Protein AF-X0VVP0-F1 (afdb_monomer_lite)

Organism: NCBI:txid412755

Secondary structure (DSSP, 8-state):
-HHHHTTT-S-EEEEESSSSTTHHHHHHHH-S-EEEEE-TTSSPPPHHHHHHHHHHHHGGG-

Structure (mmCIF, N/CA/C/O backbone):
data_AF-X0VVP0-F1
#
_entry.id   AF-X0VVP0-F1
#
loop_
_atom_site.group_PDB
_atom_site.id
_atom_site.type_symbol
_atom_site.label_atom_id
_atom_site.label_alt_id
_atom_site.label_comp_id
_atom_site.label_asym_id
_atom_site.label_entity_id
_atom_site.label_seq_id
_atom_site.pdbx_PDB_ins_code
_atom_site.Cartn_x
_atom_site.Cartn_y
_atom_site.Cartn_z
_atom_site.occupancy
_atom_site.B_iso_or_equiv
_atom_site.auth_seq_id
_atom_site.auth_comp_id
_atom_site.auth_asym_id
_atom_site.auth_atom_id
_atom_site.pdbx_PDB_model_num
ATOM 1 N N . LEU A 1 1 ? -13.623 11.831 4.050 1.00 88.81 1 LEU A N 1
ATOM 2 C CA . LEU A 1 1 ? -13.457 10.661 3.151 1.00 88.81 1 LEU A CA 1
ATOM 3 C C . LEU A 1 1 ? -12.350 9.674 3.555 1.00 88.81 1 LEU A C 1
ATOM 5 O O . LEU A 1 1 ? -12.708 8.661 4.121 1.00 88.81 1 LEU A O 1
ATOM 9 N N . LEU A 1 2 ? -11.041 9.888 3.304 1.00 92.94 2 LEU A N 1
ATOM 10 C CA . LEU A 1 2 ? -10.018 8.848 3.605 1.00 92.94 2 LEU A CA 1
ATOM 11 C C . LEU A 1 2 ? -9.970 8.442 5.090 1.00 92.94 2 LEU A C 1
ATOM 13 O O . LEU A 1 2 ? -9.838 7.262 5.400 1.00 92.94 2 LEU A O 1
ATOM 17 N N . ARG A 1 3 ? -10.121 9.414 6.002 1.00 93.69 3 ARG A N 1
ATOM 18 C CA . ARG A 1 3 ? -10.216 9.153 7.448 1.00 93.69 3 ARG A CA 1
ATOM 19 C C . ARG A 1 3 ? -11.443 8.307 7.791 1.00 93.69 3 ARG A C 1
ATOM 21 O O . ARG A 1 3 ? -11.290 7.295 8.452 1.00 93.69 3 ARG A O 1
ATOM 28 N N . GLU A 1 4 ? -12.619 8.664 7.280 1.00 94.88 4 GLU A N 1
ATOM 29 C CA . GLU A 1 4 ? -13.844 7.868 7.477 1.00 94.88 4 GLU A CA 1
ATOM 30 C C . GLU A 1 4 ? -13.698 6.455 6.892 1.00 94.88 4 GLU A C 1
ATOM 32 O O . GLU A 1 4 ? -14.021 5.472 7.544 1.00 94.88 4 GLU A O 1
ATOM 37 N N . LEU A 1 5 ? -13.136 6.323 5.684 1.00 94.75 5 LEU A N 1
ATOM 38 C CA . LEU A 1 5 ? -12.942 5.018 5.049 1.00 94.75 5 LEU A CA 1
ATOM 39 C C . LEU A 1 5 ? -12.035 4.114 5.895 1.00 94.75 5 LEU A C 1
ATOM 41 O O . LEU A 1 5 ? -12.303 2.919 6.014 1.00 94.75 5 LEU A O 1
ATOM 45 N N . SER A 1 6 ? -11.015 4.691 6.540 1.00 95.06 6 SER A N 1
ATOM 46 C CA . SER A 1 6 ? -10.078 3.974 7.416 1.00 95.06 6 SER A CA 1
ATOM 47 C C . SER A 1 6 ? -10.727 3.326 8.645 1.00 95.06 6 SER A C 1
ATOM 49 O O . SER A 1 6 ? -10.130 2.448 9.272 1.00 95.06 6 SER A O 1
ATOM 51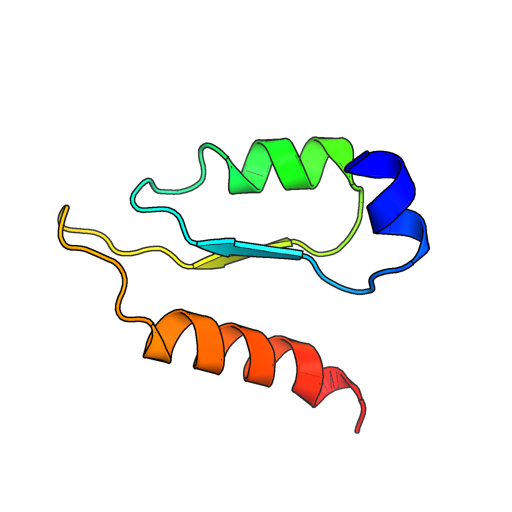 N N . GLU A 1 7 ? -11.956 3.715 8.986 1.00 94.31 7 GLU A N 1
ATOM 52 C CA . GLU A 1 7 ? -12.734 3.084 10.054 1.00 94.31 7 GLU A CA 1
ATOM 53 C C . GLU A 1 7 ? -13.316 1.733 9.614 1.00 94.31 7 GLU A C 1
ATOM 55 O O . GLU A 1 7 ? -13.562 0.869 10.451 1.00 94.31 7 GLU A O 1
ATOM 60 N N . THR A 1 8 ? -13.486 1.531 8.305 1.00 94.50 8 THR A N 1
ATOM 61 C CA . THR A 1 8 ? -14.191 0.375 7.721 1.00 94.50 8 THR A CA 1
ATOM 62 C C . THR A 1 8 ? -13.291 -0.588 6.952 1.00 94.50 8 THR A C 1
ATOM 64 O O . THR A 1 8 ? -13.698 -1.715 6.678 1.00 94.50 8 THR A O 1
ATOM 67 N N . VAL A 1 9 ? -12.072 -0.168 6.604 1.00 93.25 9 VAL A N 1
ATOM 68 C CA . VAL A 1 9 ? -11.114 -0.990 5.856 1.00 93.25 9 VAL A CA 1
ATOM 69 C C . VAL A 1 9 ? -9.900 -1.333 6.710 1.00 93.25 9 VAL A C 1
ATOM 71 O O . VAL A 1 9 ? -9.424 -0.528 7.510 1.00 93.25 9 VAL A O 1
ATOM 74 N N . GLU A 1 10 ? -9.378 -2.542 6.523 1.00 92.75 10 GLU A N 1
ATOM 75 C CA . GLU A 1 10 ? -8.219 -3.033 7.276 1.00 92.75 10 GLU A CA 1
ATOM 76 C C . GLU A 1 10 ? -6.895 -2.521 6.696 1.00 92.75 10 GLU A C 1
ATOM 78 O O . GLU A 1 10 ? -5.968 -2.232 7.447 1.00 92.75 10 GLU A O 1
ATOM 83 N N . HIS A 1 11 ? -6.816 -2.393 5.368 1.00 95.31 11 HIS A N 1
ATOM 84 C CA . HIS A 1 11 ? -5.601 -2.049 4.631 1.00 95.31 11 HIS A CA 1
ATOM 85 C C . HIS A 1 11 ? -5.917 -1.092 3.479 1.00 95.31 11 HIS A C 1
ATOM 87 O O . HIS A 1 11 ? -6.970 -1.192 2.848 1.00 95.31 11 HIS A O 1
ATOM 93 N N . PHE A 1 12 ? -4.968 -0.212 3.163 1.00 96.44 12 PHE A N 1
ATOM 94 C CA . PHE A 1 12 ? -4.975 0.588 1.939 1.00 96.44 12 PHE A CA 1
ATOM 95 C C . PHE A 1 12 ? -3.891 0.091 0.987 1.00 96.44 12 PHE A C 1
ATOM 97 O O . PHE A 1 12 ? -2.775 -0.210 1.408 1.00 96.44 12 PHE A O 1
ATOM 104 N N . ILE A 1 13 ? -4.202 0.053 -0.307 1.00 96.69 13 ILE A N 1
ATOM 105 C CA . ILE A 1 13 ? -3.238 -0.260 -1.365 1.00 96.69 13 ILE A CA 1
ATOM 106 C C . ILE A 1 13 ? -3.156 0.950 -2.283 1.00 96.69 13 ILE A C 1
ATOM 108 O O . ILE A 1 13 ? -4.177 1.413 -2.791 1.00 96.69 13 ILE A O 1
ATOM 112 N N . VAL A 1 14 ? -1.947 1.472 -2.471 1.00 96.56 14 VAL A N 1
ATOM 113 C CA . VAL A 1 14 ? -1.705 2.705 -3.226 1.00 96.56 14 VAL A CA 1
ATOM 114 C C . VAL A 1 14 ? -0.745 2.402 -4.375 1.00 96.56 14 VAL A C 1
ATOM 116 O O . VAL A 1 14 ? 0.469 2.375 -4.164 1.00 96.56 14 VAL A O 1
ATOM 119 N N . PRO A 1 15 ? -1.261 2.137 -5.587 1.00 94.62 15 PRO A N 1
ATOM 120 C CA . PRO A 1 15 ? -0.427 2.053 -6.773 1.00 94.62 15 PRO A CA 1
ATOM 121 C C . PRO A 1 15 ? 0.025 3.448 -7.201 1.00 94.62 15 PRO A C 1
ATOM 123 O O . PRO A 1 15 ? -0.794 4.332 -7.449 1.00 94.62 15 PRO A O 1
ATOM 126 N N . GLU A 1 16 ? 1.335 3.645 -7.308 1.00 92.44 16 GLU A N 1
ATOM 127 C CA . GLU A 1 16 ? 1.922 4.908 -7.749 1.00 92.44 16 GLU A CA 1
ATOM 128 C C . GLU A 1 16 ? 3.234 4.702 -8.513 1.00 92.44 16 GLU A C 1
ATOM 130 O O . GLU A 1 16 ? 4.080 3.889 -8.146 1.00 92.44 16 GLU A O 1
ATOM 135 N N . LEU A 1 17 ? 3.415 5.468 -9.594 1.00 90.19 17 LEU A N 1
ATOM 136 C CA . LEU A 1 17 ? 4.656 5.450 -10.381 1.00 90.19 17 LEU A CA 1
ATOM 137 C C . LEU A 1 17 ? 5.838 6.024 -9.595 1.00 90.19 17 LEU A C 1
ATOM 139 O O . LEU A 1 17 ? 6.986 5.639 -9.803 1.00 90.19 17 LEU A O 1
ATOM 143 N N . ASN A 1 18 ? 5.541 6.948 -8.686 1.00 87.75 18 ASN A N 1
ATOM 144 C CA . ASN A 1 18 ? 6.524 7.569 -7.821 1.00 87.75 18 ASN A CA 1
ATOM 145 C C . ASN A 1 18 ? 6.815 6.689 -6.601 1.00 87.75 18 ASN A C 1
ATOM 147 O O . ASN A 1 18 ? 5.986 5.897 -6.155 1.00 87.75 18 ASN A O 1
ATOM 151 N N . LEU A 1 19 ? 8.001 6.861 -6.026 1.00 85.69 19 LEU A N 1
ATOM 152 C CA . LEU A 1 19 ? 8.446 6.099 -4.862 1.00 85.69 19 LEU A CA 1
ATOM 153 C C . LEU A 1 19 ? 7.986 6.767 -3.559 1.00 85.69 19 LEU A C 1
ATOM 155 O O . LEU A 1 19 ? 8.802 7.321 -2.825 1.00 85.69 19 LEU A O 1
ATOM 159 N N . GLY A 1 20 ? 6.684 6.732 -3.269 1.00 86.81 20 GLY A N 1
ATOM 160 C CA . GLY A 1 20 ? 6.184 7.044 -1.927 1.00 86.81 20 GLY A CA 1
ATOM 161 C C . GLY A 1 20 ? 5.434 8.365 -1.760 1.00 86.81 20 GLY A C 1
ATOM 162 O O . GLY A 1 20 ? 5.068 8.699 -0.639 1.00 86.81 20 GLY A O 1
ATOM 163 N N . GLN A 1 21 ? 5.223 9.149 -2.818 1.00 90.62 21 GLN A N 1
ATOM 164 C CA . GLN A 1 21 ? 4.693 10.510 -2.667 1.00 90.62 21 GLN A CA 1
ATOM 165 C C . GLN A 1 21 ? 3.255 10.537 -2.144 1.00 90.62 21 GLN A C 1
ATOM 167 O O . GLN A 1 21 ? 2.947 11.338 -1.269 1.00 90.62 21 GLN A O 1
ATOM 172 N N . ILE A 1 22 ? 2.374 9.685 -2.665 1.00 94.69 22 ILE A N 1
ATOM 173 C CA . ILE A 1 22 ? 0.972 9.638 -2.242 1.00 94.69 22 ILE A CA 1
ATOM 174 C C . ILE A 1 22 ? 0.788 8.606 -1.138 1.00 94.69 22 ILE A C 1
ATOM 176 O O . ILE A 1 22 ? 0.057 8.870 -0.186 1.00 94.69 22 ILE A O 1
ATOM 180 N N . SER A 1 23 ? 1.460 7.454 -1.214 1.00 95.25 23 SER A N 1
ATOM 181 C CA . SER A 1 23 ? 1.303 6.402 -0.199 1.00 95.25 23 SER A CA 1
ATOM 182 C C . SER A 1 23 ? 1.671 6.879 1.212 1.00 95.25 23 SER A C 1
ATOM 184 O O . SER A 1 23 ? 0.926 6.592 2.150 1.00 95.25 23 SER A O 1
ATOM 186 N N . GLN A 1 24 ? 2.723 7.690 1.365 1.00 94.50 24 GLN A N 1
AT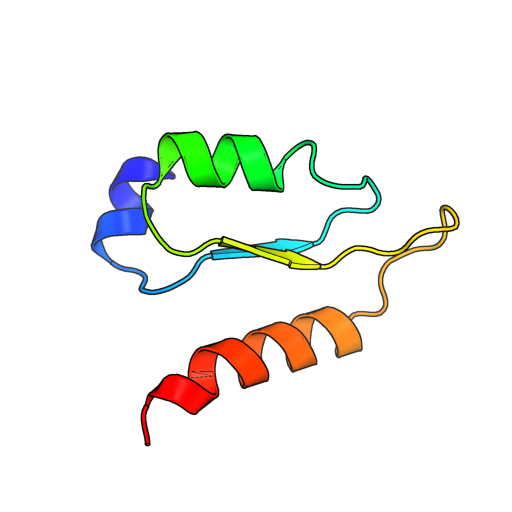OM 187 C CA . GLN A 1 24 ? 3.110 8.256 2.665 1.00 94.50 24 GLN A CA 1
ATOM 188 C C . GLN A 1 24 ? 2.104 9.295 3.187 1.00 94.50 24 GLN A C 1
ATOM 190 O O . GLN A 1 24 ? 1.849 9.370 4.390 1.00 94.50 24 GLN A O 1
ATOM 195 N N . GLU A 1 25 ? 1.486 10.083 2.304 1.00 95.81 25 GLU A N 1
ATOM 196 C CA . GLU A 1 25 ? 0.448 11.041 2.702 1.00 95.81 25 GLU A CA 1
ATOM 197 C C . GLU A 1 25 ? -0.846 10.327 3.106 1.00 95.81 25 GLU A C 1
ATOM 199 O O . GLU A 1 25 ? -1.480 10.696 4.098 1.00 95.81 25 GLU A O 1
ATOM 204 N N . VAL A 1 26 ? -1.207 9.253 2.397 1.00 96.25 26 VAL A N 1
ATOM 205 C CA . VAL A 1 26 ? -2.314 8.376 2.795 1.00 96.25 26 VAL A CA 1
ATOM 206 C C . VAL A 1 26 ? -2.030 7.786 4.174 1.00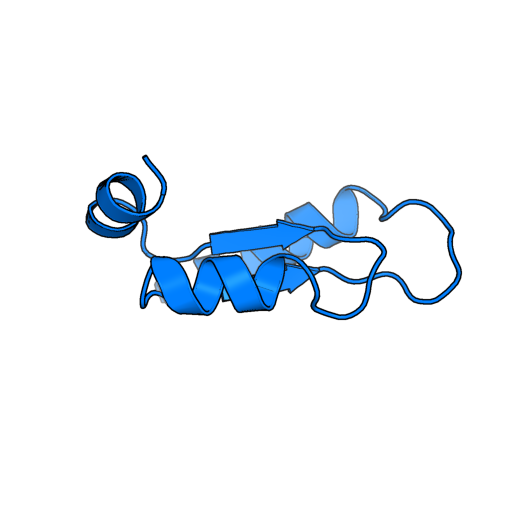 96.25 26 VAL A C 1
ATOM 208 O O . VAL A 1 26 ? -2.883 7.899 5.053 1.00 96.25 26 VAL A O 1
ATOM 211 N N . GLU A 1 27 ? -0.829 7.251 4.407 1.00 95.19 27 GLU A N 1
ATOM 212 C CA . GLU A 1 27 ? -0.420 6.672 5.694 1.00 95.19 27 GLU A CA 1
ATOM 213 C C . GL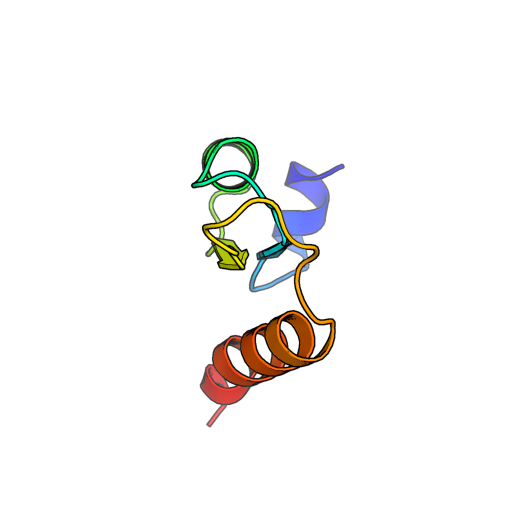U A 1 27 ? -0.551 7.672 6.855 1.00 95.19 27 GLU A C 1
ATOM 215 O O . GLU A 1 27 ? -1.167 7.360 7.882 1.00 95.19 27 GLU A O 1
ATOM 220 N N . ARG A 1 28 ? -0.086 8.914 6.661 1.00 93.94 28 ARG A N 1
ATOM 221 C CA . ARG A 1 28 ? -0.227 10.008 7.641 1.00 93.94 28 ARG A CA 1
ATOM 222 C C . ARG A 1 28 ? -1.685 10.320 7.987 1.00 93.94 28 ARG A C 1
ATOM 224 O O . ARG A 1 28 ? -1.986 10.706 9.121 1.00 93.94 28 ARG A O 1
ATOM 231 N N . VAL A 1 29 ? -2.596 10.185 7.024 1.00 95.56 29 VAL A N 1
ATOM 232 C CA . VAL A 1 29 ? -4.018 10.513 7.198 1.00 95.56 29 VAL A CA 1
ATOM 233 C C . VAL A 1 29 ? -4.794 9.371 7.854 1.00 95.56 29 VAL A C 1
ATOM 235 O O . VAL A 1 29 ? -5.598 9.640 8.751 1.00 95.56 29 VAL A O 1
ATOM 238 N N . VAL A 1 30 ? -4.583 8.126 7.422 1.00 95.06 30 VAL A N 1
ATOM 239 C CA . VAL A 1 30 ? -5.485 7.003 7.741 1.00 95.06 30 VAL A CA 1
ATOM 240 C C . VAL A 1 30 ? -5.096 6.216 8.990 1.00 95.06 30 VAL A C 1
ATOM 242 O O . VAL A 1 30 ? -5.957 5.554 9.556 1.00 95.06 30 VAL A O 1
ATOM 245 N N . ARG A 1 31 ? -3.832 6.273 9.448 1.00 88.19 31 ARG A N 1
ATOM 246 C CA . ARG A 1 31 ? -3.330 5.479 10.599 1.00 88.19 31 ARG A CA 1
ATOM 247 C C . AR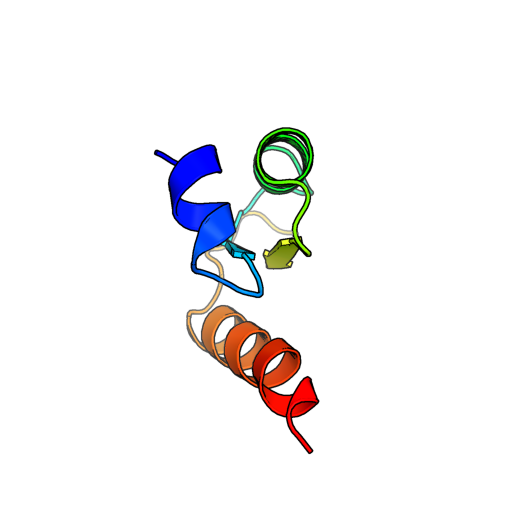G A 1 31 ? -3.699 3.981 10.532 1.00 88.19 31 ARG A C 1
ATOM 249 O O . ARG A 1 31 ? -3.864 3.318 11.554 1.00 88.19 31 ARG A O 1
ATOM 256 N N . ARG A 1 32 ? -3.830 3.453 9.317 1.00 94.19 32 ARG A N 1
ATOM 257 C CA . ARG A 1 32 ? -4.014 2.036 8.978 1.00 94.19 32 ARG A CA 1
ATOM 258 C C . ARG A 1 32 ? -2.819 1.586 8.143 1.00 94.19 32 ARG A C 1
ATOM 260 O O . ARG A 1 32 ? -2.186 2.446 7.531 1.00 94.19 32 ARG A O 1
ATOM 267 N N . PRO A 1 33 ? -2.523 0.279 8.076 1.00 95.31 33 PRO A N 1
ATOM 268 C CA . PRO A 1 33 ? -1.497 -0.231 7.179 1.00 95.31 33 PRO A CA 1
ATOM 269 C C . PRO A 1 33 ? -1.730 0.230 5.734 1.00 95.31 33 PRO A C 1
ATOM 271 O O . PRO A 1 33 ? -2.814 0.038 5.172 1.00 95.31 33 PRO A O 1
ATOM 274 N N . VAL A 1 34 ? -0.701 0.829 5.136 1.00 96.50 34 VAL A N 1
ATOM 275 C CA . VAL A 1 34 ? -0.695 1.248 3.732 1.00 96.50 34 VAL A CA 1
ATOM 276 C C . VAL A 1 34 ? 0.388 0.473 2.998 1.00 96.50 34 VAL A C 1
ATOM 278 O O . VAL A 1 34 ? 1.547 0.468 3.404 1.00 96.50 34 VAL A O 1
ATOM 281 N N . LYS A 1 35 ? 0.016 -0.182 1.899 1.00 95.81 35 LYS A N 1
ATOM 282 C CA . LYS A 1 35 ? 0.947 -0.871 1.006 1.00 95.81 35 LYS A CA 1
ATOM 283 C C . LYS A 1 35 ? 1.080 -0.093 -0.299 1.00 95.81 35 LYS A C 1
ATOM 285 O O . LYS A 1 35 ? 0.135 -0.020 -1.085 1.00 95.81 35 LYS A O 1
ATOM 290 N N . GLY A 1 36 ? 2.260 0.471 -0.536 1.00 94.94 36 GLY A N 1
ATOM 291 C CA . GLY A 1 36 ? 2.615 1.057 -1.825 1.00 94.94 36 GLY A CA 1
ATOM 292 C C . GLY A 1 36 ? 2.891 -0.022 -2.874 1.00 94.94 36 GLY A C 1
ATOM 293 O O . GLY A 1 36 ? 3.559 -1.018 -2.587 1.00 94.94 36 GLY A O 1
ATOM 294 N N . VAL A 1 37 ? 2.380 0.169 -4.092 1.00 95.06 37 VAL A N 1
ATOM 295 C CA . VAL A 1 37 ? 2.748 -0.635 -5.269 1.00 95.06 37 VAL A CA 1
ATOM 296 C C . VAL A 1 37 ? 3.491 0.281 -6.229 1.00 95.06 37 VAL A C 1
ATOM 298 O O . VAL A 1 37 ? 2.890 1.160 -6.843 1.00 95.06 37 VAL A O 1
ATOM 301 N N . HIS A 1 38 ? 4.802 0.079 -6.332 1.00 91.50 38 HIS A N 1
ATOM 302 C CA . HIS A 1 38 ? 5.695 0.961 -7.076 1.00 91.50 38 HIS A CA 1
ATOM 303 C C . HIS A 1 38 ? 6.243 0.291 -8.335 1.00 91.50 38 HIS A C 1
ATOM 305 O O . HIS A 1 38 ? 6.456 -0.924 -8.370 1.00 91.50 38 HIS A O 1
ATOM 311 N N . HIS A 1 39 ? 6.549 1.100 -9.348 1.00 86.25 39 HIS A N 1
ATOM 312 C CA . HIS A 1 39 ? 7.273 0.655 -10.534 1.00 86.25 39 HIS A CA 1
ATOM 313 C C . HIS A 1 39 ? 8.371 1.658 -10.901 1.00 86.25 39 HIS A C 1
ATOM 315 O O . HIS A 1 39 ? 8.119 2.692 -11.518 1.00 86.25 39 HIS A O 1
ATOM 321 N N . ALA A 1 40 ? 9.607 1.352 -10.505 1.00 73.25 40 ALA A N 1
ATOM 322 C CA . ALA A 1 40 ? 10.761 2.168 -10.861 1.00 73.25 40 ALA A CA 1
ATOM 323 C C . ALA A 1 40 ? 11.068 2.000 -12.358 1.00 73.25 40 ALA A C 1
ATOM 325 O O . ALA A 1 40 ? 11.323 0.888 -12.814 1.00 73.25 40 ALA A O 1
ATOM 326 N N . GLY A 1 41 ? 11.038 3.101 -13.113 1.00 79.25 41 GLY A N 1
ATOM 327 C CA . GLY A 1 41 ? 11.344 3.096 -14.551 1.00 79.25 41 GLY A CA 1
ATOM 328 C C . GLY A 1 41 ? 10.398 3.919 -15.425 1.00 79.25 41 GLY A C 1
ATOM 329 O O . GLY A 1 41 ? 10.605 3.989 -16.630 1.00 79.25 41 GLY A O 1
ATOM 330 N N . GLY A 1 42 ? 9.364 4.543 -14.849 1.00 78.62 42 GLY A N 1
ATOM 331 C CA . GLY A 1 42 ? 8.445 5.426 -15.582 1.00 78.62 42 GLY A CA 1
ATOM 332 C C . GLY A 1 42 ? 7.429 4.703 -16.474 1.00 78.62 42 GLY A C 1
ATOM 333 O O . GLY A 1 42 ? 6.554 5.350 -17.043 1.00 78.62 42 GLY A O 1
ATOM 334 N N . ALA A 1 43 ? 7.506 3.374 -16.573 1.00 86.31 43 ALA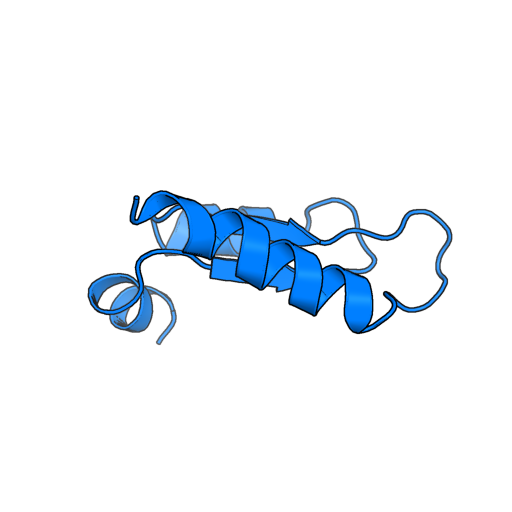 A N 1
ATOM 335 C CA . ALA A 1 43 ? 6.480 2.564 -17.213 1.00 86.31 43 ALA A CA 1
ATOM 336 C C . ALA A 1 43 ? 5.261 2.381 -16.295 1.00 86.31 43 ALA A C 1
ATOM 338 O O . ALA A 1 43 ? 5.354 2.463 -15.070 1.00 86.31 43 ALA A O 1
ATOM 339 N N . MET A 1 44 ? 4.103 2.130 -16.906 1.00 91.19 44 MET A N 1
ATOM 340 C CA . MET A 1 44 ? 2.851 1.903 -16.190 1.00 91.19 44 MET A CA 1
ATOM 341 C C . MET A 1 44 ? 2.946 0.666 -15.287 1.00 91.19 44 MET A C 1
ATOM 343 O O . MET A 1 44 ? 3.505 -0.354 -15.687 1.00 91.19 44 MET A O 1
ATOM 347 N N . ILE A 1 45 ? 2.367 0.742 -14.085 1.00 92.44 45 ILE A N 1
ATOM 348 C CA . ILE A 1 45 ? 2.256 -0.416 -13.190 1.00 92.44 45 ILE A CA 1
ATOM 349 C C . ILE A 1 45 ? 1.358 -1.469 -13.856 1.00 92.44 45 ILE A C 1
ATOM 351 O O . ILE A 1 45 ? 0.203 -1.156 -14.156 1.00 92.44 45 ILE A O 1
ATOM 355 N N . PRO A 1 46 ? 1.837 -2.711 -14.049 1.00 93.62 46 PRO A N 1
ATOM 356 C CA . PRO A 1 46 ? 0.993 -3.795 -14.534 1.00 93.62 46 PRO A CA 1
ATOM 357 C C . PRO A 1 46 ? -0.143 -4.084 -13.536 1.00 93.62 46 PRO A C 1
ATOM 359 O O . PRO A 1 46 ? 0.137 -4.197 -12.334 1.00 93.62 46 PRO A O 1
ATOM 362 N N . PRO A 1 47 ? -1.406 -4.226 -13.983 1.00 94.88 47 PRO A N 1
ATOM 363 C CA . PRO A 1 47 ? -2.542 -4.505 -13.101 1.00 94.88 47 PRO A CA 1
ATOM 364 C C . PRO A 1 47 ? -2.333 -5.724 -12.194 1.00 94.88 47 PRO A C 1
ATOM 366 O O . PRO A 1 47 ? -2.769 -5.733 -11.043 1.00 94.88 47 PRO A O 1
ATOM 369 N N . GLU A 1 48 ? -1.604 -6.728 -12.675 1.00 95.94 48 GLU A N 1
ATOM 370 C CA . GLU A 1 48 ? -1.306 -7.971 -11.962 1.00 95.94 48 GLU A CA 1
ATOM 371 C C . GLU A 1 48 ? -0.531 -7.708 -10.667 1.00 95.94 48 GLU A C 1
ATOM 373 O O . GLU A 1 48 ? -0.760 -8.384 -9.668 1.00 95.94 48 GLU A O 1
ATOM 378 N N . ARG A 1 49 ? 0.325 -6.677 -10.639 1.00 94.62 49 ARG A N 1
ATOM 379 C CA . ARG A 1 49 ? 1.067 -6.280 -9.429 1.00 94.62 49 ARG A CA 1
ATOM 380 C C . ARG A 1 49 ? 0.146 -5.709 -8.355 1.00 94.62 49 ARG A C 1
ATOM 382 O O . ARG A 1 49 ? 0.406 -5.869 -7.166 1.00 94.62 49 ARG A O 1
ATOM 389 N N . ILE A 1 50 ? -0.936 -5.050 -8.764 1.00 95.25 50 ILE A N 1
ATOM 390 C CA . ILE A 1 50 ? -1.953 -4.530 -7.844 1.00 95.25 50 ILE A CA 1
ATOM 391 C C . ILE A 1 50 ? -2.775 -5.697 -7.287 1.00 95.25 50 ILE A C 1
ATOM 393 O O . ILE A 1 50 ? -3.010 -5.762 -6.081 1.00 95.25 50 ILE A O 1
ATOM 397 N N . VAL A 1 51 ? -3.161 -6.647 -8.144 1.00 96.38 51 VAL A N 1
ATOM 398 C CA . VAL A 1 51 ? -3.877 -7.869 -7.740 1.00 96.38 51 VAL A CA 1
ATOM 399 C C . VAL A 1 51 ? -3.043 -8.707 -6.767 1.00 96.38 51 VAL A C 1
ATOM 401 O O . VAL A 1 51 ? -3.548 -9.137 -5.731 1.00 96.38 51 VAL A O 1
ATOM 404 N N . GLU A 1 52 ? -1.751 -8.886 -7.040 1.00 95.50 52 GLU A N 1
ATOM 405 C CA . GLU A 1 52 ? -0.811 -9.557 -6.137 1.00 95.50 52 GLU A CA 1
ATOM 406 C C . GLU A 1 52 ? -0.755 -8.865 -4.769 1.00 95.50 52 GLU A C 1
ATOM 408 O O . GLU A 1 52 ? -0.922 -9.522 -3.740 1.00 95.50 52 GLU A O 1
ATOM 413 N N . ALA A 1 53 ? -0.638 -7.535 -4.745 1.00 95.31 53 ALA A N 1
ATOM 414 C CA . ALA A 1 53 ? -0.637 -6.768 -3.503 1.00 95.31 53 ALA A CA 1
ATOM 415 C C . ALA A 1 53 ? -1.936 -6.939 -2.696 1.00 95.31 53 ALA A C 1
ATOM 417 O O . ALA A 1 53 ? -1.875 -7.043 -1.469 1.00 95.31 53 ALA A O 1
ATOM 418 N N . ILE A 1 54 ? -3.095 -7.018 -3.365 1.00 94.94 54 ILE A N 1
ATOM 419 C CA . ILE A 1 54 ? -4.388 -7.325 -2.728 1.00 94.94 54 ILE A CA 1
ATOM 420 C C . ILE A 1 54 ? -4.346 -8.709 -2.080 1.00 94.94 54 ILE A C 1
ATOM 422 O O . ILE A 1 54 ? -4.741 -8.863 -0.920 1.00 94.94 54 ILE A O 1
ATOM 426 N N . HIS A 1 55 ? -3.849 -9.720 -2.791 1.00 95.00 55 HIS A N 1
ATOM 427 C CA . HIS A 1 55 ? -3.738 -11.069 -2.243 1.00 95.00 55 HIS A CA 1
ATOM 428 C C . HIS A 1 55 ? -2.775 -11.145 -1.057 1.00 95.00 55 HIS A C 1
ATOM 430 O O . HIS A 1 55 ? -3.092 -11.806 -0.071 1.00 95.00 55 HIS A O 1
ATOM 436 N N . GLU A 1 56 ? -1.627 -10.474 -1.118 1.00 93.44 56 GLU A N 1
ATOM 437 C CA . GLU A 1 56 ? -0.641 -10.461 -0.033 1.00 93.44 56 GLU A CA 1
ATOM 438 C C . GLU A 1 56 ? -1.217 -9.912 1.275 1.00 93.44 56 GLU A C 1
ATOM 440 O O . GLU A 1 56 ? -1.028 -10.526 2.324 1.00 93.44 56 GLU A O 1
ATOM 445 N N . VAL A 1 57 ? -1.960 -8.799 1.224 1.00 92.50 57 VAL A N 1
ATOM 446 C CA . VAL A 1 57 ? -2.577 -8.231 2.437 1.00 92.50 57 VAL A CA 1
ATOM 447 C C . VAL A 1 57 ? -3.792 -9.033 2.905 1.00 92.50 57 VAL A C 1
ATOM 449 O O . VAL A 1 57 ? -4.071 -9.086 4.097 1.00 92.50 57 VAL A O 1
ATOM 452 N N . SER A 1 58 ? -4.490 -9.712 1.989 1.00 87.69 58 SER A N 1
ATOM 453 C CA . SER A 1 58 ? -5.668 -10.529 2.319 1.00 87.69 58 SER A CA 1
ATOM 454 C C . SER A 1 58 ? -5.309 -11.883 2.945 1.00 87.69 58 SER A C 1
ATOM 456 O O . SER A 1 58 ? -6.112 -12.456 3.681 1.00 87.69 58 SER A O 1
ATOM 458 N N . LYS A 1 59 ? -4.104 -12.407 2.675 1.00 71.62 59 LYS A N 1
ATOM 459 C CA . LYS A 1 59 ? -3.609 -13.692 3.208 1.00 71.62 59 LYS A CA 1
ATOM 460 C C . LYS A 1 59 ? -3.340 -13.684 4.721 1.00 71.62 59 LYS A C 1
ATOM 462 O O . LYS A 1 59 ? -3.180 -14.754 5.290 1.00 71.62 59 LYS A O 1
ATOM 467 N N . TRP A 1 60 ? -3.363 -12.524 5.382 1.00 53.59 60 TRP A N 1
ATOM 468 C CA . TRP A 1 60 ? -3.240 -12.394 6.844 1.00 53.59 60 TRP A CA 1
ATOM 469 C C . TRP A 1 60 ? -4.444 -12.930 7.648 1.00 53.59 60 TRP A C 1
ATOM 471 O O . TRP A 1 60 ? -4.411 -12.900 8.873 1.00 53.59 60 TRP A O 1
ATOM 481 N N . ARG A 1 61 ? -5.505 -13.415 6.986 1.00 53.84 61 ARG A N 1
ATOM 482 C CA . ARG A 1 61 ? -6.722 -13.970 7.616 1.00 53.84 61 ARG A CA 1
ATOM 483 C C . ARG A 1 61 ? -6.702 -15.497 7.863 1.00 53.84 61 ARG A C 1
ATOM 485 O O . ARG A 1 61 ? -7.767 -16.063 8.105 1.00 53.84 61 ARG A O 1
ATOM 492 N N . GLN A 1 62 ? -5.549 -16.164 7.765 1.00 41.22 62 GLN A N 1
ATOM 493 C CA . GLN A 1 62 ? -5.368 -17.568 8.202 1.00 41.22 62 GLN A CA 1
ATOM 494 C C . GLN A 1 62 ? -4.735 -17.654 9.594 1.00 41.22 62 GLN A C 1
ATOM 496 O O . GLN A 1 62 ? -4.616 -18.793 10.094 1.00 41.22 62 GLN A O 1
#

Sequence (62 aa):
LLRELSETVEHFIVPELNLGQISQEVERVVRRPVKGVHHAGGAMIPPERIVEAIHEVSKWRQ

Radius of gyration: 12.14 Å; chains: 1; bounding box: 26×29×28 Å

Foldseek 3Di:
DLQVVLVVDQEAEAEDQDDCPVQVVSCVRNVHHYHYQYDDDPDDRDVVSSVVVVVVVVVVPD

pLDDT: mean 90.14, std 10.62, range [41.22, 96.69]